Protein AF-A0A5D2T9A2-F1 (afdb_monomer_lite)

Organism: Gossypium mustelinum (NCBI:txid34275)

Sequence (159 aa):
MAKTLTLVEFAVGKNFKWSNNSVGRATKKVRRHTGVPPDLNDSTVDENGQVVQDAPLPQASYKAKLLGASFVQNLSTNAEENFELQDGNVAMEVVDGVPSITFSDRVHQFIEQKMALIVIVKLLGKKVGLNVLLNKVSTLWNLGNRFQIMDLKNEFYLV

pLDDT: mean 70.45, std 20.83, range [29.67, 95.69]

Secondary structure (DSSP, 8-state):
---PPPP-----PPPP-----------------TT----TT-TTB-TTS-B----------HHHHHHHHHHHHHHTT-S----PPPTTSEEEEEETTEEEEEE-HHHHHHHHHHHTT--EEEP-SS---HHHHHHHHHHHHT-SS----EE-STTEEE-

Foldseek 3Di:
DDDDDDDDDDDDDDDDDDDDDDDDDDDDDDDDDPPDPDDPPPPQADPVRDGDPPPPPPPQAPLCVVCDPVNVVVPVPPPPPDDDDDPPQWDWDQDPNRIDIDGDVVVVVVVCVVCVPKDKDADDDDDDDPVVVLVVCCVRRVDPDDDDWDDPPPRIIID

Radius of gyration: 28.73 Å; chains: 1; bounding box: 66×62×78 Å

Structure (mmCIF, N/CA/C/O backbone):
data_AF-A0A5D2T9A2-F1
#
_entry.id   AF-A0A5D2T9A2-F1
#
loop_
_atom_site.group_PDB
_atom_site.id
_atom_site.type_symbol
_atom_site.label_atom_id
_atom_site.label_alt_id
_atom_site.label_comp_id
_atom_site.label_asym_id
_atom_site.label_entity_id
_atom_site.label_seq_id
_atom_site.pdbx_PDB_ins_code
_atom_site.Cartn_x
_atom_site.Cartn_y
_atom_site.Cartn_z
_atom_site.occupancy
_atom_site.B_iso_or_equiv
_atom_site.auth_seq_id
_atom_site.auth_comp_id
_atom_site.auth_asym_id
_atom_site.auth_atom_id
_atom_site.pdbx_PDB_model_num
ATOM 1 N N . MET A 1 1 ? 40.034 -31.350 25.044 1.00 37.75 1 MET A N 1
ATOM 2 C CA . MET A 1 1 ? 40.263 -32.145 23.816 1.00 37.75 1 MET A CA 1
ATOM 3 C C . MET A 1 1 ? 39.333 -31.626 22.733 1.00 37.75 1 MET A C 1
ATOM 5 O O . MET A 1 1 ? 38.199 -31.287 23.037 1.00 37.75 1 MET A O 1
ATOM 9 N N . ALA A 1 2 ? 39.885 -31.442 21.537 1.00 40.16 2 ALA A N 1
ATOM 10 C CA . ALA A 1 2 ? 39.397 -30.584 20.462 1.00 40.16 2 ALA A CA 1
ATOM 11 C C . ALA A 1 2 ? 38.045 -30.978 19.851 1.00 40.16 2 ALA A C 1
ATOM 13 O O . ALA A 1 2 ? 37.686 -32.152 19.842 1.00 40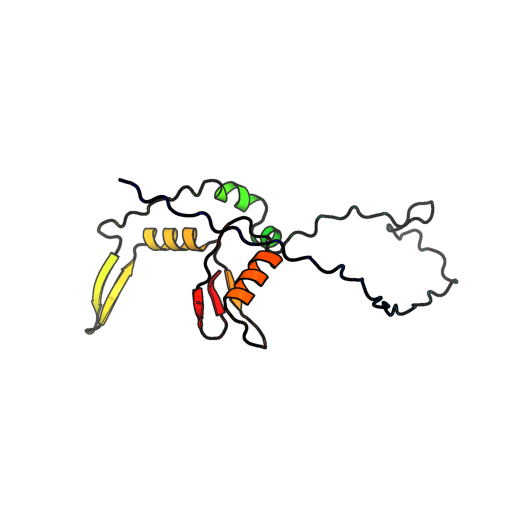.16 2 ALA A O 1
ATOM 14 N N . LYS A 1 3 ? 37.393 -29.997 19.214 1.00 37.34 3 LYS A N 1
ATOM 15 C CA . LYS A 1 3 ? 36.682 -30.181 17.939 1.00 37.34 3 LYS A CA 1
ATOM 16 C C . LYS A 1 3 ? 36.813 -28.905 17.102 1.00 37.34 3 LYS A C 1
ATOM 18 O O . LYS A 1 3 ? 36.084 -27.937 17.277 1.00 37.34 3 LYS A O 1
ATOM 23 N N . THR A 1 4 ? 37.816 -28.929 16.233 1.00 41.56 4 THR A N 1
ATOM 24 C CA . THR A 1 4 ? 38.051 -27.986 15.138 1.00 41.56 4 THR A CA 1
ATOM 25 C C . THR A 1 4 ? 36.961 -28.181 14.086 1.00 41.56 4 THR A C 1
ATOM 27 O O . THR A 1 4 ? 36.756 -29.306 13.631 1.00 41.56 4 THR A O 1
ATOM 30 N N . LEU A 1 5 ? 36.258 -27.115 13.700 1.00 42.16 5 LEU A N 1
ATOM 31 C CA . LEU A 1 5 ? 35.353 -27.146 12.551 1.00 42.16 5 LEU A CA 1
ATOM 32 C C . LEU A 1 5 ? 36.167 -26.929 11.274 1.00 42.16 5 LEU A C 1
ATOM 34 O O . LEU A 1 5 ? 36.895 -25.949 11.135 1.00 42.16 5 LEU A O 1
ATOM 38 N N . THR A 1 6 ? 36.072 -27.899 10.373 1.00 39.38 6 THR A N 1
ATOM 39 C CA . THR A 1 6 ? 36.769 -27.969 9.091 1.00 39.38 6 THR A CA 1
ATOM 40 C C . THR A 1 6 ? 36.198 -26.965 8.093 1.00 39.38 6 THR A C 1
ATOM 42 O O . THR A 1 6 ? 34.997 -26.963 7.823 1.00 39.38 6 THR A O 1
ATOM 45 N N . LEU A 1 7 ? 37.081 -26.147 7.524 1.00 37.72 7 LEU A N 1
ATOM 46 C CA . LEU A 1 7 ? 36.824 -25.266 6.391 1.00 37.72 7 LEU A CA 1
ATOM 47 C C . LEU A 1 7 ? 36.629 -26.119 5.128 1.00 37.72 7 LEU A C 1
ATOM 49 O O . LEU A 1 7 ? 37.507 -26.900 4.768 1.00 37.72 7 LEU A O 1
ATOM 53 N N . VAL A 1 8 ? 35.467 -25.999 4.482 1.00 38.69 8 VAL A N 1
ATOM 54 C CA . VAL A 1 8 ? 35.191 -26.641 3.190 1.00 38.69 8 VAL A CA 1
ATOM 55 C C . VAL A 1 8 ? 35.652 -25.699 2.084 1.00 38.69 8 VAL A C 1
ATOM 57 O O . VAL A 1 8 ? 35.108 -24.612 1.903 1.00 38.69 8 VAL A O 1
ATOM 60 N N . GLU A 1 9 ? 36.679 -26.130 1.364 1.00 34.75 9 GLU A N 1
ATOM 61 C CA . GLU A 1 9 ? 37.237 -25.471 0.190 1.00 34.75 9 GLU A CA 1
ATOM 62 C C . GLU A 1 9 ? 36.371 -25.823 -1.034 1.00 34.75 9 GLU A C 1
ATOM 64 O O . GLU A 1 9 ? 36.259 -26.989 -1.414 1.00 34.75 9 GLU A O 1
ATOM 69 N N . PHE A 1 10 ? 35.709 -24.832 -1.640 1.00 36.41 10 PHE A N 1
ATOM 70 C CA . PHE A 1 10 ? 34.979 -25.029 -2.896 1.00 36.41 10 PHE A CA 1
ATOM 71 C C . PHE A 1 10 ? 35.878 -24.684 -4.083 1.00 36.41 10 PHE A C 1
ATOM 73 O O . PHE A 1 10 ? 36.328 -23.551 -4.247 1.00 36.41 10 PHE A O 1
ATOM 80 N N . ALA A 1 11 ? 36.126 -25.696 -4.913 1.00 38.78 11 ALA A N 1
ATOM 81 C CA . ALA A 1 11 ? 36.967 -25.624 -6.095 1.00 38.78 11 ALA A CA 1
ATOM 82 C C . ALA A 1 11 ? 36.438 -24.645 -7.161 1.00 38.78 11 ALA A C 1
ATOM 84 O O . ALA A 1 11 ? 35.243 -24.556 -7.447 1.00 38.78 11 ALA A O 1
ATOM 85 N N . VAL A 1 12 ? 37.393 -23.959 -7.789 1.00 40.19 12 VAL A N 1
ATOM 86 C CA . VAL A 1 12 ? 37.251 -23.022 -8.907 1.00 40.19 12 VAL A CA 1
ATOM 87 C C . VAL A 1 12 ? 36.623 -23.703 -10.130 1.00 40.19 12 VAL A C 1
ATOM 89 O O . VAL A 1 12 ? 37.241 -24.542 -10.786 1.00 40.19 12 VAL A O 1
ATOM 92 N N . GLY A 1 13 ? 35.404 -23.289 -10.477 1.00 33.19 13 GLY A N 1
ATOM 93 C CA . GLY A 1 13 ? 34.773 -23.569 -11.766 1.00 33.19 13 GLY A CA 1
ATOM 94 C C . GLY A 1 13 ? 35.181 -22.530 -12.815 1.00 33.19 13 GLY A C 1
ATOM 95 O O . GLY A 1 13 ? 35.015 -21.329 -12.615 1.00 33.19 13 GLY A O 1
ATOM 96 N N . LYS A 1 14 ? 35.731 -22.991 -13.942 1.00 42.16 14 LYS A N 1
ATOM 97 C CA . LYS A 1 14 ? 36.143 -22.169 -15.090 1.00 42.16 14 LYS A CA 1
ATOM 98 C C . LYS A 1 14 ? 34.930 -21.457 -15.706 1.00 42.16 14 LYS A C 1
ATOM 100 O O . LYS A 1 14 ? 34.021 -22.119 -16.200 1.00 42.16 14 LYS A O 1
ATOM 105 N N . ASN A 1 15 ? 34.940 -20.124 -15.743 1.00 36.94 15 ASN A N 1
ATOM 106 C CA . ASN A 1 15 ? 33.943 -19.363 -16.496 1.00 36.94 15 ASN A CA 1
ATOM 107 C C . ASN A 1 15 ? 34.26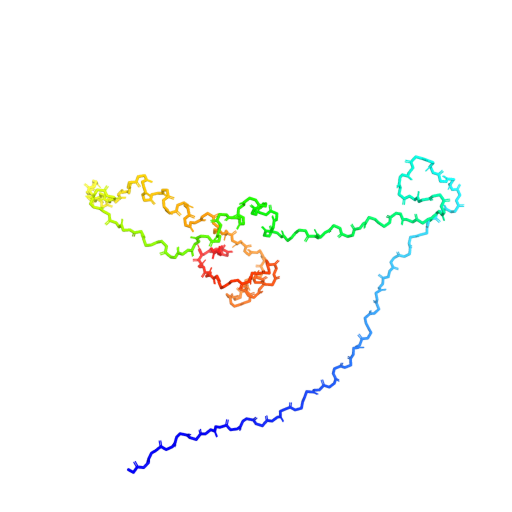0 -19.408 -17.996 1.00 36.94 15 ASN A C 1
ATOM 109 O O . ASN A 1 15 ? 35.344 -19.030 -18.442 1.00 36.94 15 ASN A O 1
ATOM 113 N N . PHE A 1 16 ? 33.286 -19.896 -18.762 1.00 34.47 16 PHE A N 1
ATOM 114 C CA . PHE A 1 16 ? 33.294 -19.944 -20.216 1.00 34.47 16 PHE A CA 1
ATOM 115 C C . PHE A 1 16 ? 33.345 -18.529 -20.804 1.00 34.47 16 PHE A C 1
ATOM 117 O O . PHE A 1 16 ? 32.569 -17.648 -20.438 1.00 34.47 16 PHE A O 1
ATOM 124 N N . LYS A 1 17 ? 34.255 -18.331 -21.759 1.00 38.38 17 LYS A N 1
ATOM 125 C CA . LYS A 1 17 ? 34.362 -17.126 -22.582 1.00 38.38 17 LYS A CA 1
ATOM 126 C C . LYS A 1 17 ? 33.135 -17.058 -23.498 1.00 38.38 17 LYS A C 1
ATOM 128 O O . LYS A 1 17 ? 33.101 -17.704 -24.541 1.00 38.38 17 LYS A O 1
ATOM 133 N N . TRP A 1 18 ? 32.110 -16.321 -23.076 1.00 29.67 18 TRP A N 1
ATOM 134 C CA . TRP A 1 18 ? 30.910 -16.082 -23.874 1.00 29.67 18 TRP A CA 1
ATOM 135 C C . TRP A 1 18 ? 31.241 -15.108 -25.010 1.00 29.67 18 TRP A C 1
ATOM 137 O O . TRP A 1 18 ? 31.523 -13.931 -24.794 1.00 29.67 18 TRP A O 1
ATOM 147 N N . SER A 1 19 ? 31.276 -15.651 -26.225 1.00 47.28 19 SER A N 1
ATOM 148 C CA . SER A 1 19 ? 31.406 -14.917 -27.479 1.00 47.28 19 SER A CA 1
ATOM 149 C C . SER A 1 19 ? 30.105 -14.173 -27.773 1.00 47.28 19 SER A C 1
ATOM 151 O O . SER A 1 19 ? 29.039 -14.783 -27.849 1.00 47.28 19 SER A O 1
ATOM 153 N N . ASN A 1 20 ? 30.189 -12.859 -27.969 1.00 42.97 20 ASN A N 1
ATOM 154 C CA . ASN A 1 20 ? 29.046 -12.038 -28.350 1.00 42.97 20 ASN A CA 1
ATOM 155 C C . ASN A 1 20 ? 28.692 -12.311 -29.816 1.00 42.97 20 ASN A C 1
ATOM 157 O O . ASN A 1 20 ? 29.333 -11.793 -30.729 1.00 42.97 20 ASN A O 1
ATOM 161 N N . ASN A 1 21 ? 27.659 -13.123 -30.035 1.00 41.06 21 ASN A N 1
ATOM 162 C CA . ASN A 1 21 ? 27.036 -13.281 -31.342 1.00 41.06 21 ASN A CA 1
ATOM 163 C C . ASN A 1 21 ? 26.403 -11.955 -31.790 1.00 41.06 21 ASN A C 1
ATOM 165 O O . ASN A 1 21 ? 25.663 -11.302 -31.052 1.00 41.06 21 ASN A O 1
ATOM 169 N N . SER A 1 22 ? 26.707 -11.579 -33.028 1.00 47.72 22 SER A N 1
ATOM 170 C CA . SER A 1 22 ? 26.187 -10.424 -33.748 1.00 47.72 22 SER A CA 1
ATOM 171 C C . SER A 1 22 ? 24.659 -10.461 -33.861 1.00 47.72 22 SER A C 1
ATOM 173 O O . SER A 1 22 ? 24.107 -11.283 -34.592 1.00 47.72 22 SER A O 1
ATOM 175 N N . VAL A 1 23 ? 23.969 -9.529 -33.204 1.00 46.66 23 VAL A N 1
ATOM 176 C CA . VAL A 1 23 ? 22.567 -9.208 -33.504 1.00 46.66 23 VAL A CA 1
ATOM 177 C C . VAL A 1 23 ? 22.565 -7.979 -34.407 1.00 46.66 23 VAL A C 1
ATOM 179 O O . VAL A 1 23 ? 22.799 -6.856 -33.961 1.00 46.66 23 VAL A O 1
ATOM 182 N N . GLY A 1 24 ? 22.344 -8.203 -35.704 1.00 46.59 24 GLY A N 1
ATOM 183 C CA . GLY A 1 24 ? 22.153 -7.138 -36.681 1.00 46.59 24 GLY A CA 1
ATOM 184 C C . GLY A 1 24 ? 20.921 -6.313 -36.321 1.00 46.59 24 GLY A C 1
ATOM 185 O O . GLY A 1 24 ? 19.795 -6.802 -36.362 1.00 46.59 24 GLY A O 1
ATOM 186 N N . ARG A 1 25 ? 21.125 -5.046 -35.957 1.00 52.84 25 ARG A N 1
ATOM 187 C CA . ARG A 1 25 ? 20.037 -4.075 -35.823 1.00 52.84 25 ARG A CA 1
ATOM 188 C C . ARG A 1 25 ? 19.521 -3.727 -37.219 1.00 52.84 25 ARG A C 1
ATOM 190 O O . ARG A 1 25 ? 20.206 -3.041 -37.975 1.00 52.84 25 ARG A O 1
ATOM 197 N N . ALA A 1 26 ? 18.310 -4.161 -37.554 1.00 46.41 26 ALA A N 1
ATOM 198 C CA . ALA A 1 26 ? 17.600 -3.645 -38.718 1.00 46.41 26 ALA A CA 1
ATOM 199 C C . ALA A 1 26 ? 17.269 -2.161 -38.473 1.00 46.41 26 ALA A C 1
ATOM 201 O O . ALA A 1 26 ? 16.453 -1.831 -37.615 1.00 46.41 26 ALA A O 1
ATOM 202 N N . THR A 1 27 ? 17.929 -1.255 -39.197 1.00 55.88 27 THR A N 1
ATOM 203 C CA . THR A 1 27 ? 17.634 0.183 -39.148 1.00 55.88 27 THR A CA 1
ATOM 204 C C . THR A 1 27 ? 16.829 0.568 -40.382 1.00 55.88 27 THR A C 1
ATOM 206 O O . THR A 1 27 ? 17.266 0.393 -41.519 1.00 55.88 27 THR A O 1
ATOM 209 N N . LYS A 1 28 ? 15.613 1.076 -40.169 1.00 65.75 28 LYS A N 1
ATOM 210 C CA . LYS A 1 28 ? 14.777 1.611 -41.246 1.00 65.75 28 LYS A CA 1
ATOM 211 C C . LYS A 1 28 ? 15.423 2.902 -41.756 1.00 65.75 28 LYS A C 1
ATOM 213 O O . LYS A 1 28 ? 15.466 3.900 -41.041 1.00 65.75 28 LYS A O 1
ATOM 218 N N . LYS A 1 29 ? 15.945 2.889 -42.983 1.00 59.62 29 LYS A N 1
ATOM 219 C CA . LYS A 1 29 ? 16.503 4.080 -43.639 1.00 59.62 29 LYS A CA 1
ATOM 220 C C . LYS A 1 29 ? 15.353 5.005 -44.053 1.00 59.62 29 LYS A C 1
ATOM 222 O O . LYS A 1 29 ? 14.595 4.687 -44.963 1.00 59.62 29 LYS A O 1
ATOM 227 N N . VAL A 1 30 ? 15.226 6.145 -43.379 1.00 60.62 30 VAL A N 1
ATOM 228 C CA . VAL A 1 30 ? 14.349 7.249 -43.795 1.00 60.62 30 VAL A CA 1
ATOM 229 C C . VAL A 1 30 ? 15.175 8.178 -44.680 1.00 60.62 30 VAL A C 1
ATOM 231 O O . VAL A 1 30 ? 16.148 8.773 -44.221 1.00 60.62 30 VAL A O 1
ATOM 234 N N . ARG A 1 31 ? 14.828 8.275 -45.966 1.00 58.47 31 ARG A N 1
ATOM 235 C CA . ARG A 1 31 ? 15.479 9.195 -46.905 1.00 58.47 31 ARG A CA 1
ATOM 236 C C . ARG A 1 31 ? 14.856 10.578 -46.721 1.00 58.47 31 ARG A C 1
ATOM 238 O O . ARG A 1 31 ? 13.702 10.774 -47.084 1.00 58.47 31 ARG A O 1
ATOM 245 N N . ARG A 1 32 ? 15.597 11.522 -46.136 1.00 51.28 32 ARG A N 1
ATOM 246 C CA . ARG A 1 32 ? 15.201 12.937 -46.141 1.00 51.28 32 ARG A CA 1
ATOM 247 C C . ARG A 1 32 ? 15.486 13.513 -47.530 1.00 51.28 32 ARG A C 1
ATOM 249 O O . ARG A 1 32 ? 16.539 13.252 -48.107 1.00 51.28 32 ARG A O 1
ATOM 256 N N . HIS A 1 33 ? 14.508 14.220 -48.079 1.00 43.75 33 HIS A N 1
ATOM 257 C CA . HIS A 1 33 ? 14.556 14.841 -49.398 1.00 43.75 33 HIS A CA 1
ATOM 258 C C . HIS A 1 33 ? 15.493 16.064 -49.345 1.00 43.75 33 HIS A C 1
ATOM 260 O O . HIS A 1 33 ? 15.243 16.988 -48.578 1.00 43.75 33 HIS A O 1
ATOM 266 N N . THR A 1 34 ? 16.583 16.067 -50.118 1.00 47.00 34 THR A N 1
ATOM 267 C CA . THR A 1 34 ? 17.697 17.049 -50.076 1.00 47.00 34 THR A CA 1
ATOM 268 C C . THR A 1 34 ? 17.354 18.410 -50.713 1.00 47.00 34 THR A C 1
ATOM 270 O O . THR A 1 34 ? 18.193 19.021 -51.358 1.00 47.00 34 THR A O 1
ATOM 273 N N . GLY A 1 35 ? 16.113 18.884 -50.596 1.00 47.59 35 GLY A N 1
ATOM 274 C CA . GLY A 1 35 ? 15.639 20.051 -51.358 1.00 47.59 35 GLY A CA 1
ATOM 275 C C . GLY A 1 35 ? 14.997 21.175 -50.552 1.00 47.59 35 GLY A C 1
ATOM 276 O O . GLY A 1 35 ? 14.463 22.091 -51.164 1.00 47.59 35 GLY A O 1
ATOM 277 N N . VAL A 1 36 ? 14.992 21.113 -49.219 1.00 51.53 36 VAL A N 1
ATOM 278 C CA . VAL A 1 36 ? 14.352 22.143 -48.385 1.00 51.53 36 VAL A CA 1
ATOM 279 C C . VAL A 1 36 ? 15.444 22.951 -47.680 1.00 51.53 36 VAL A C 1
ATOM 281 O O . VAL A 1 36 ? 16.261 22.336 -46.990 1.00 51.53 36 VAL A O 1
ATOM 284 N N . PRO A 1 37 ? 15.515 24.284 -47.872 1.00 51.03 37 PRO A N 1
ATOM 285 C CA . PRO A 1 37 ? 16.463 25.114 -47.143 1.00 51.03 37 PRO A CA 1
ATOM 286 C C . PRO A 1 37 ? 16.153 25.070 -45.636 1.00 51.03 37 PRO A C 1
ATOM 288 O O . PRO A 1 37 ? 14.979 24.972 -45.271 1.00 51.03 37 PRO A O 1
ATOM 291 N N . PRO A 1 38 ? 17.176 25.116 -44.763 1.00 53.53 38 PRO A N 1
ATOM 292 C CA . PRO A 1 38 ? 16.976 25.110 -43.319 1.00 53.53 38 PRO A CA 1
ATOM 293 C C . PRO A 1 38 ? 16.118 26.303 -42.890 1.00 53.53 38 PRO A C 1
ATOM 295 O O . PRO A 1 38 ? 16.370 27.433 -43.309 1.00 53.53 38 PRO A O 1
ATOM 298 N N . ASP A 1 39 ? 15.107 26.042 -42.064 1.00 49.00 39 ASP A N 1
ATOM 299 C CA . ASP A 1 39 ? 14.350 27.090 -41.388 1.00 49.00 39 ASP A CA 1
ATOM 300 C C . ASP A 1 39 ? 15.281 27.767 -40.377 1.00 49.00 39 ASP A C 1
ATOM 302 O O . ASP A 1 39 ? 15.745 27.140 -39.426 1.00 49.00 39 ASP A O 1
ATOM 306 N N . LEU A 1 40 ? 15.580 29.047 -40.603 1.00 54.16 40 LEU A N 1
ATOM 307 C CA . LEU A 1 40 ? 16.447 29.863 -39.746 1.00 54.16 40 LEU A CA 1
ATOM 308 C C . LEU A 1 40 ? 15.873 30.084 -38.334 1.00 54.16 40 LEU A C 1
ATOM 310 O O . LEU A 1 40 ? 16.556 30.667 -37.497 1.00 54.16 40 LEU A O 1
ATOM 314 N N . ASN A 1 41 ? 14.650 29.618 -38.057 1.00 53.25 41 ASN A N 1
ATOM 315 C CA . ASN A 1 41 ? 14.042 29.646 -36.726 1.00 53.25 41 ASN A CA 1
ATOM 316 C C . ASN A 1 41 ? 14.131 28.302 -35.975 1.00 53.25 41 ASN A C 1
ATOM 318 O O . ASN A 1 41 ? 13.585 28.188 -34.876 1.00 53.25 41 ASN A O 1
ATOM 322 N N . ASP A 1 42 ? 14.795 27.282 -36.532 1.00 49.53 42 ASP A N 1
ATOM 323 C CA . ASP A 1 42 ? 14.995 26.004 -35.845 1.00 49.53 42 ASP A CA 1
ATOM 324 C C . ASP A 1 42 ? 16.195 26.087 -34.883 1.00 49.53 42 ASP A C 1
ATOM 326 O O . ASP A 1 42 ? 17.356 26.000 -35.274 1.00 49.53 42 ASP A O 1
ATOM 330 N N . SER A 1 43 ? 15.900 26.250 -33.590 1.00 57.16 43 SER A N 1
ATOM 331 C CA . SER A 1 43 ? 16.874 26.351 -32.489 1.00 57.16 43 SER A CA 1
ATOM 332 C C . SER A 1 43 ? 17.736 25.091 -32.278 1.00 57.16 43 SER A C 1
ATOM 334 O O . SER A 1 43 ? 18.544 25.057 -31.348 1.00 57.16 43 SER A O 1
ATOM 336 N N . THR A 1 44 ? 17.559 24.030 -33.068 1.00 51.88 44 THR A N 1
ATOM 337 C CA . THR A 1 44 ? 18.254 22.751 -32.851 1.00 51.88 44 THR A CA 1
ATOM 338 C C . THR A 1 44 ? 19.608 22.626 -33.546 1.00 51.88 44 THR A C 1
ATOM 340 O O . THR A 1 44 ? 20.253 21.582 -33.413 1.00 51.88 44 THR A O 1
ATOM 343 N N . VAL A 1 45 ? 20.086 23.660 -34.244 1.00 53.72 45 VAL A N 1
ATOM 344 C CA . VAL A 1 45 ? 21.365 23.615 -34.966 1.00 53.72 45 VAL A CA 1
ATOM 345 C C . VAL A 1 45 ? 22.165 24.895 -34.743 1.00 53.72 45 VAL A C 1
ATOM 347 O O . VAL A 1 45 ? 21.620 25.990 -34.855 1.00 53.72 45 VAL A O 1
ATOM 350 N N . ASP A 1 46 ? 23.452 24.762 -34.417 1.00 58.28 46 ASP A N 1
ATOM 351 C CA . ASP A 1 46 ? 24.359 25.910 -34.368 1.00 58.28 46 ASP A CA 1
ATOM 352 C C . ASP A 1 46 ? 24.682 26.428 -35.785 1.00 58.28 46 ASP A C 1
ATOM 354 O O . ASP A 1 46 ? 24.387 25.789 -36.799 1.00 58.28 46 ASP A O 1
ATOM 358 N N . GLU A 1 47 ? 25.308 27.603 -35.866 1.00 56.75 47 GLU A N 1
ATOM 359 C CA . GLU A 1 47 ? 25.728 28.246 -37.124 1.00 56.75 47 GLU A CA 1
ATOM 360 C C . GLU A 1 47 ? 26.677 27.385 -37.988 1.00 56.75 47 GLU A C 1
ATOM 362 O O . GLU A 1 47 ? 26.881 27.674 -39.167 1.00 56.75 47 GLU A O 1
ATOM 367 N N . ASN A 1 48 ? 27.192 26.284 -37.432 1.00 64.00 48 ASN A N 1
ATOM 368 C CA . ASN A 1 48 ? 28.063 25.316 -38.093 1.00 64.00 48 ASN A CA 1
ATOM 369 C C . ASN A 1 48 ? 27.323 24.039 -38.541 1.00 64.00 48 ASN A C 1
ATOM 371 O O . A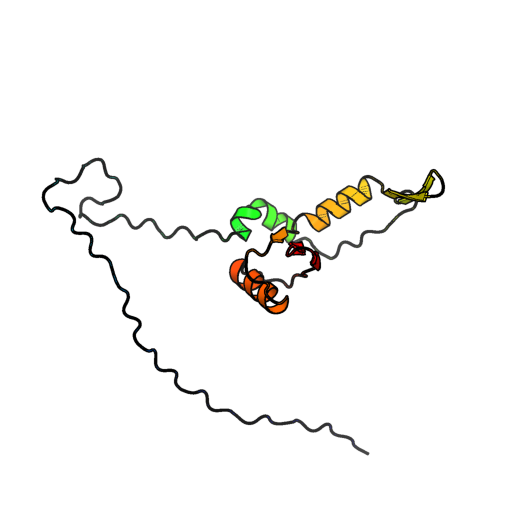SN A 1 48 ? 27.956 23.091 -39.018 1.00 64.00 48 ASN A O 1
ATOM 375 N N . GLY A 1 49 ? 25.994 23.988 -38.412 1.00 52.97 49 GLY A N 1
ATOM 376 C CA . GLY A 1 49 ? 25.181 22.842 -38.817 1.00 52.97 49 GLY A CA 1
ATOM 377 C C . GLY A 1 49 ? 25.318 21.622 -37.899 1.00 52.97 49 GLY A C 1
ATOM 378 O O . GLY A 1 49 ? 24.956 20.513 -38.308 1.00 52.97 49 GLY A O 1
ATOM 379 N N . GLN A 1 50 ? 25.827 21.792 -36.674 1.00 49.41 50 GLN A N 1
ATOM 380 C CA . GLN A 1 50 ? 25.847 20.743 -35.658 1.00 49.41 50 GLN A CA 1
ATOM 381 C C . GLN A 1 50 ? 24.598 20.809 -34.777 1.00 49.41 50 GLN A C 1
ATOM 383 O O . GLN A 1 50 ? 24.183 21.871 -34.320 1.00 49.41 50 GLN A O 1
ATOM 388 N N . VAL A 1 51 ? 23.997 19.640 -34.530 1.00 51.47 51 VAL A N 1
ATOM 389 C CA . VAL A 1 51 ? 22.876 19.497 -33.595 1.00 51.47 51 VAL A CA 1
ATOM 390 C C . VAL A 1 51 ? 23.347 19.935 -32.215 1.00 51.47 51 VAL A C 1
ATOM 392 O O . VAL A 1 51 ? 24.310 19.360 -31.697 1.00 51.47 51 VAL A O 1
ATOM 395 N N . VAL A 1 52 ? 22.664 20.921 -31.627 1.00 51.41 52 VAL A N 1
ATOM 396 C CA . VAL A 1 52 ? 22.888 21.324 -30.237 1.00 51.41 52 VAL A CA 1
ATOM 397 C C . VAL A 1 52 ? 22.691 20.074 -29.389 1.00 51.41 52 VAL A C 1
ATOM 399 O O . VAL A 1 52 ? 21.595 19.519 -29.310 1.00 51.41 52 VAL A O 1
ATOM 402 N N . GLN A 1 53 ? 23.784 19.557 -28.830 1.00 48.47 53 GLN A N 1
ATOM 403 C CA . GLN A 1 53 ? 23.715 18.457 -27.885 1.00 48.47 53 GLN A CA 1
ATOM 404 C C . GLN A 1 53 ? 23.051 19.015 -26.634 1.00 48.47 53 GLN A C 1
ATOM 406 O O . GLN A 1 53 ? 23.726 19.588 -25.779 1.00 48.47 53 GLN A O 1
ATOM 411 N N . ASP A 1 54 ? 21.731 18.860 -26.533 1.00 51.44 54 ASP A N 1
ATOM 412 C CA . ASP A 1 54 ? 21.060 18.941 -25.247 1.00 51.44 54 ASP A CA 1
ATOM 413 C C . ASP A 1 54 ? 21.808 17.981 -24.326 1.00 51.44 54 ASP A C 1
ATOM 415 O O . ASP A 1 54 ? 21.824 16.761 -24.537 1.00 51.44 54 ASP A O 1
ATOM 419 N N . ALA A 1 55 ? 22.518 18.557 -23.352 1.00 52.94 55 ALA A N 1
ATOM 420 C CA . ALA A 1 55 ? 23.206 17.805 -22.322 1.00 52.94 55 ALA A CA 1
ATOM 421 C C . ALA A 1 55 ? 22.228 16.742 -21.803 1.00 52.94 55 ALA A C 1
ATOM 423 O O . ALA A 1 55 ? 21.064 17.082 -21.570 1.00 52.94 55 ALA A O 1
ATOM 424 N N . PRO A 1 56 ? 22.639 15.469 -21.650 1.00 51.44 56 PRO A N 1
ATOM 425 C CA . PRO A 1 56 ? 21.726 14.424 -21.227 1.00 51.44 56 PRO A CA 1
ATOM 426 C C . PRO A 1 56 ? 21.215 14.778 -19.834 1.00 51.44 56 PRO A C 1
ATOM 428 O O . PRO A 1 56 ? 21.879 14.528 -18.828 1.00 51.44 56 PRO A O 1
ATOM 431 N N . LEU A 1 57 ? 20.032 15.392 -19.780 1.00 54.72 57 LEU A N 1
ATOM 432 C CA . LEU A 1 57 ? 19.299 15.584 -18.548 1.00 54.72 57 LEU A CA 1
ATOM 433 C C . LEU A 1 57 ? 19.141 14.184 -17.958 1.00 54.72 57 LEU A C 1
ATOM 435 O O . LEU A 1 57 ? 18.626 13.299 -18.654 1.00 54.72 57 LEU A O 1
ATOM 439 N N . PRO A 1 58 ? 19.621 13.944 -16.725 1.00 59.12 58 PRO A N 1
ATOM 440 C CA . PRO A 1 58 ? 19.519 12.639 -16.104 1.00 59.12 58 PRO A CA 1
ATOM 441 C C . PRO A 1 58 ? 18.070 12.184 -16.201 1.00 59.12 58 PRO A C 1
ATOM 443 O O . PRO A 1 58 ? 17.168 12.873 -15.718 1.00 59.12 58 PRO A O 1
ATOM 446 N N . GLN A 1 59 ? 17.832 11.056 -16.873 1.00 62.12 59 GLN A N 1
ATOM 447 C CA . GLN A 1 59 ? 16.505 10.468 -16.951 1.00 62.12 59 GLN A CA 1
ATOM 448 C C . GLN A 1 59 ? 16.064 10.180 -15.515 1.00 62.12 59 GLN A C 1
ATOM 450 O O . GLN A 1 59 ? 16.502 9.204 -14.906 1.00 62.12 59 GLN A O 1
ATOM 455 N N . ALA A 1 60 ? 15.249 11.072 -14.948 1.00 64.31 60 ALA A N 1
ATOM 456 C CA . ALA A 1 60 ? 14.812 10.958 -13.569 1.00 64.31 60 ALA A CA 1
ATOM 457 C C . ALA A 1 60 ? 14.106 9.610 -13.404 1.00 64.31 60 ALA A C 1
ATOM 459 O O . ALA A 1 60 ? 13.142 9.318 -14.124 1.00 64.31 60 ALA A O 1
ATOM 460 N N . SER A 1 61 ? 14.619 8.777 -12.494 1.00 73.25 61 SER A N 1
ATOM 461 C CA . SER A 1 61 ? 14.024 7.472 -12.219 1.00 73.25 61 SER A CA 1
ATOM 462 C C . SER A 1 61 ? 12.574 7.657 -11.771 1.00 73.25 61 SER A C 1
ATOM 464 O O . SER A 1 61 ? 12.212 8.705 -11.233 1.00 73.25 61 SER A O 1
ATOM 466 N N . TYR A 1 62 ? 11.732 6.642 -11.975 1.00 69.69 62 TYR A N 1
ATOM 467 C CA . TYR A 1 62 ? 10.341 6.676 -11.510 1.00 69.69 62 TYR A CA 1
ATOM 468 C C . TYR A 1 62 ? 10.251 7.093 -10.035 1.00 69.69 62 TYR A C 1
ATOM 470 O O . TYR A 1 62 ? 9.489 7.988 -9.691 1.00 69.69 62 TYR A O 1
ATOM 478 N N . LYS A 1 63 ? 11.132 6.534 -9.196 1.00 72.06 63 LYS A N 1
ATOM 479 C CA . LYS A 1 63 ? 11.293 6.917 -7.790 1.00 72.06 63 LYS A CA 1
ATOM 480 C C . LYS A 1 63 ? 11.577 8.415 -7.620 1.00 72.06 63 LYS A C 1
ATOM 482 O O . LYS A 1 63 ? 10.930 9.063 -6.808 1.00 72.06 63 LYS A O 1
ATOM 487 N N . ALA A 1 64 ? 12.524 8.975 -8.374 1.00 72.19 64 ALA A N 1
ATOM 488 C CA . ALA A 1 64 ? 12.868 10.396 -8.283 1.00 72.19 64 ALA A CA 1
ATOM 489 C C . ALA A 1 64 ? 11.703 11.306 -8.706 1.00 72.19 64 ALA A C 1
ATOM 491 O O . ALA A 1 64 ? 11.462 12.330 -8.071 1.00 72.19 64 ALA A O 1
ATOM 492 N N . LYS A 1 65 ? 10.949 10.907 -9.739 1.00 78.94 65 LYS A N 1
ATOM 493 C CA . LYS A 1 65 ? 9.734 11.617 -10.161 1.00 78.94 65 LYS A CA 1
ATOM 494 C C . LYS A 1 65 ? 8.610 11.531 -9.127 1.00 78.94 65 LYS A C 1
ATOM 496 O O . LYS A 1 65 ? 7.853 12.484 -9.005 1.00 78.94 65 LYS A O 1
ATOM 501 N N . LEU A 1 66 ? 8.503 10.410 -8.414 1.00 73.75 66 LEU A N 1
ATOM 502 C CA . LEU A 1 66 ? 7.430 10.160 -7.451 1.00 73.75 66 LEU A CA 1
ATOM 503 C C . LEU A 1 66 ? 7.664 10.865 -6.110 1.00 73.75 66 LEU A C 1
ATOM 505 O O . LEU A 1 66 ? 6.723 11.389 -5.530 1.00 73.75 66 LEU A O 1
ATOM 509 N N . LEU A 1 67 ? 8.911 10.907 -5.634 1.00 74.88 67 LEU A N 1
ATOM 510 C CA . LEU A 1 67 ? 9.240 11.497 -4.333 1.00 74.88 67 LEU A CA 1
ATOM 511 C C . LEU A 1 67 ? 9.454 13.018 -4.398 1.00 74.88 67 LEU A C 1
ATOM 513 O O . LEU A 1 67 ? 9.215 13.715 -3.418 1.00 74.88 67 LEU A O 1
ATOM 517 N N . GLY A 1 68 ? 9.902 13.561 -5.533 1.00 69.06 68 GLY A N 1
ATOM 518 C CA . GLY A 1 68 ? 10.320 14.964 -5.608 1.00 69.06 68 GLY A CA 1
ATOM 519 C C . GLY A 1 68 ? 11.550 15.266 -4.732 1.00 69.06 68 GLY A C 1
ATOM 520 O O . GLY A 1 68 ? 11.970 14.474 -3.889 1.00 69.06 68 GLY A O 1
ATOM 521 N N . ALA A 1 69 ? 12.182 16.425 -4.938 1.00 62.47 69 ALA A N 1
ATOM 522 C CA . ALA A 1 69 ? 13.438 16.758 -4.252 1.00 62.47 69 ALA A CA 1
ATOM 523 C C . ALA A 1 69 ? 13.277 16.964 -2.728 1.00 62.47 69 ALA A C 1
ATOM 525 O O . ALA A 1 69 ? 14.202 16.690 -1.968 1.00 62.47 69 ALA A O 1
ATOM 526 N N . SER A 1 70 ? 12.101 17.414 -2.279 1.00 57.41 70 SER A N 1
ATOM 527 C CA . SER A 1 70 ? 11.821 17.749 -0.874 1.00 57.41 70 SER A CA 1
ATOM 528 C C . SER A 1 70 ? 11.648 16.518 0.025 1.00 57.41 70 SER A C 1
ATOM 530 O O . SER A 1 70 ? 12.090 16.528 1.170 1.00 57.41 70 SER A O 1
ATOM 532 N N . PHE A 1 71 ? 11.080 15.424 -0.491 1.00 58.03 71 PHE A N 1
ATOM 533 C CA . PHE A 1 71 ? 10.804 14.227 0.307 1.00 58.03 71 PHE A CA 1
ATOM 534 C C . PHE A 1 71 ? 12.086 13.504 0.758 1.00 58.03 71 PHE A C 1
ATOM 536 O O . PHE A 1 71 ? 12.132 12.906 1.831 1.00 58.03 71 PHE A O 1
ATOM 543 N N . VAL A 1 72 ? 13.163 13.595 -0.033 1.00 55.00 72 VAL A N 1
ATOM 544 C CA . VAL A 1 72 ? 14.456 12.954 0.268 1.00 55.00 72 VAL A CA 1
ATOM 545 C C . VAL A 1 72 ? 15.090 13.517 1.550 1.00 55.00 72 VAL A C 1
ATOM 547 O O . VAL A 1 72 ? 15.771 12.777 2.257 1.00 55.00 72 VAL A O 1
ATOM 550 N N . GLN A 1 73 ? 14.841 14.790 1.882 1.00 51.75 73 GLN A N 1
ATOM 551 C CA . GLN A 1 73 ? 15.388 15.438 3.083 1.00 51.75 73 GLN A CA 1
ATOM 552 C C . GLN A 1 73 ? 14.694 14.991 4.376 1.00 51.75 73 GLN A C 1
ATOM 554 O O . GLN A 1 73 ? 15.365 14.843 5.389 1.00 51.75 73 GLN A O 1
ATOM 559 N N . ASN A 1 74 ? 13.390 14.702 4.333 1.00 51.47 74 ASN A N 1
ATOM 560 C CA . ASN A 1 74 ? 12.622 14.255 5.504 1.00 51.47 74 ASN A CA 1
ATOM 561 C C . ASN A 1 74 ? 12.797 12.757 5.809 1.00 51.47 74 ASN A C 1
ATOM 563 O O . ASN A 1 74 ? 12.344 12.276 6.842 1.00 51.47 74 ASN A O 1
ATOM 567 N N . LEU A 1 75 ? 13.421 11.998 4.901 1.00 52.12 75 LEU A N 1
ATOM 568 C CA . LEU A 1 75 ? 13.581 10.549 5.032 1.00 52.12 75 LEU A CA 1
ATOM 569 C C . LEU A 1 75 ? 14.850 10.147 5.799 1.00 52.12 75 LEU A C 1
ATOM 571 O O . LEU A 1 75 ? 14.908 9.053 6.362 1.00 52.12 75 LEU A O 1
ATOM 575 N N . SER A 1 76 ? 15.868 11.012 5.826 1.00 49.88 76 SER A N 1
ATOM 576 C CA . SER A 1 76 ? 17.149 10.743 6.499 1.00 49.88 76 SER A CA 1
ATOM 577 C C . SER A 1 76 ? 17.028 10.647 8.027 1.00 49.88 76 SER A C 1
ATOM 579 O O . SER A 1 76 ? 17.960 10.181 8.677 1.00 49.88 76 SER A O 1
ATOM 581 N N . THR A 1 77 ? 15.876 11.022 8.589 1.00 48.06 77 THR A N 1
ATOM 582 C CA . THR A 1 77 ? 15.545 10.963 10.019 1.00 48.06 77 THR A CA 1
ATOM 583 C C . THR A 1 77 ? 14.719 9.739 10.422 1.00 48.06 77 THR A C 1
ATOM 585 O O . THR A 1 77 ? 14.246 9.691 11.550 1.00 48.06 77 THR A O 1
ATOM 588 N N . ASN A 1 78 ? 14.558 8.721 9.564 1.00 49.16 78 ASN A N 1
ATOM 589 C CA . ASN A 1 78 ? 13.951 7.439 9.959 1.00 49.16 78 ASN A CA 1
ATOM 590 C C . ASN A 1 78 ? 14.938 6.592 10.790 1.00 49.16 78 ASN A C 1
ATOM 592 O O . ASN A 1 78 ? 15.333 5.490 10.410 1.00 49.16 78 ASN A O 1
ATOM 596 N N . ALA A 1 79 ? 15.343 7.118 11.946 1.00 51.44 79 ALA A N 1
ATOM 597 C CA . ALA A 1 79 ? 15.592 6.250 13.084 1.00 51.44 79 ALA A CA 1
ATOM 598 C C . ALA A 1 79 ? 14.256 5.574 13.424 1.00 51.44 79 ALA A C 1
ATOM 600 O O . ALA A 1 79 ? 13.197 6.169 13.233 1.00 51.44 79 ALA A O 1
ATOM 601 N N . GLU A 1 80 ? 14.293 4.317 13.846 1.00 59.12 80 GLU A N 1
ATOM 602 C CA . GLU A 1 80 ? 13.116 3.526 14.203 1.00 59.12 80 GLU A CA 1
ATOM 603 C C . GLU A 1 80 ? 12.324 4.222 15.322 1.00 59.12 80 GLU A C 1
ATOM 605 O O . GLU A 1 80 ? 12.560 4.018 16.509 1.00 59.12 80 GLU A O 1
ATOM 610 N N . GLU A 1 81 ? 11.413 5.117 14.941 1.00 65.31 81 GLU A N 1
ATOM 611 C CA . GLU A 1 81 ? 10.511 5.770 15.878 1.00 65.31 81 GLU A CA 1
ATOM 612 C C . GLU A 1 81 ? 9.534 4.721 16.395 1.00 65.31 81 GLU A C 1
ATOM 614 O O . GLU A 1 81 ? 8.597 4.315 15.697 1.00 65.31 81 GLU A O 1
ATOM 619 N N . ASN A 1 82 ? 9.786 4.272 17.622 1.00 75.62 82 ASN A N 1
ATOM 620 C CA . ASN A 1 82 ? 8.880 3.420 18.367 1.00 75.62 82 ASN A CA 1
ATOM 621 C C . ASN A 1 82 ? 7.590 4.196 18.644 1.00 75.62 82 ASN A C 1
ATOM 623 O O . ASN A 1 82 ? 7.582 5.188 19.370 1.00 75.62 82 ASN A O 1
ATOM 627 N N . PHE A 1 83 ? 6.488 3.737 18.055 1.00 84.06 83 PHE A N 1
ATOM 628 C CA . PHE A 1 83 ? 5.162 4.253 18.359 1.00 84.06 83 PHE A CA 1
ATOM 629 C C . PHE A 1 83 ? 4.550 3.462 19.504 1.00 84.06 83 PHE A C 1
ATOM 631 O O . PHE A 1 83 ? 4.244 2.278 19.368 1.00 84.06 83 PHE A O 1
ATOM 638 N N . GLU A 1 84 ? 4.355 4.133 20.633 1.00 89.31 84 GLU A N 1
ATOM 639 C CA . GLU A 1 84 ? 3.702 3.547 21.796 1.00 89.31 84 GLU A CA 1
ATOM 640 C C . GLU A 1 84 ? 2.187 3.771 21.739 1.00 89.31 84 GLU A C 1
ATOM 642 O O . GLU A 1 84 ? 1.696 4.909 21.652 1.00 89.31 84 GLU A O 1
ATOM 647 N N . LEU A 1 85 ? 1.447 2.661 21.809 1.00 89.31 85 LEU A N 1
ATOM 648 C CA . LEU A 1 85 ? -0.000 2.660 21.979 1.00 89.31 85 LEU A CA 1
ATOM 649 C C . LEU A 1 85 ? -0.338 3.060 23.418 1.00 89.31 85 LEU A C 1
ATOM 651 O O . LEU A 1 85 ? 0.058 2.391 24.366 1.00 89.31 85 LEU A O 1
ATOM 655 N N . GLN A 1 86 ? -1.069 4.161 23.564 1.00 90.81 86 GLN A N 1
ATOM 656 C CA . GLN A 1 86 ? -1.540 4.681 24.843 1.00 90.81 86 GLN A CA 1
ATOM 657 C C . GLN A 1 86 ? -3.003 4.300 25.073 1.00 90.81 86 GLN A C 1
ATOM 659 O O . GLN A 1 86 ? -3.729 3.977 24.129 1.00 90.81 86 GLN A O 1
ATOM 664 N N . ASP A 1 87 ? -3.435 4.371 26.329 1.00 86.12 87 ASP A N 1
ATOM 665 C CA . ASP A 1 87 ? -4.844 4.228 26.678 1.00 86.12 87 ASP A CA 1
ATOM 666 C C . ASP A 1 87 ? -5.677 5.321 25.982 1.00 86.12 87 ASP A C 1
ATOM 668 O O . ASP A 1 87 ? -5.254 6.475 25.891 1.00 86.12 87 ASP A O 1
ATOM 672 N N . GLY A 1 88 ? -6.815 4.939 25.405 1.00 87.62 88 GLY A N 1
ATOM 673 C CA . GLY A 1 88 ? -7.628 5.810 24.545 1.00 87.62 88 GLY A CA 1
ATOM 674 C C . GLY A 1 88 ? -7.208 5.888 23.067 1.00 87.62 88 GLY A C 1
ATOM 675 O O . GLY A 1 88 ? -7.928 6.491 22.273 1.00 87.62 88 GLY A O 1
ATOM 676 N N . ASN A 1 89 ? -6.103 5.256 22.644 1.00 92.44 89 ASN A N 1
ATOM 677 C CA . ASN A 1 89 ? -5.780 5.136 21.210 1.00 92.44 89 ASN A CA 1
ATOM 678 C C . ASN A 1 89 ? -6.635 4.095 20.479 1.00 92.44 89 ASN A C 1
ATOM 680 O O . ASN A 1 89 ? -6.735 4.141 19.252 1.00 92.44 89 ASN A O 1
ATOM 684 N N . VAL A 1 90 ? -7.183 3.137 21.223 1.00 93.06 90 VAL A N 1
ATOM 685 C CA . VAL A 1 90 ? -8.020 2.057 20.711 1.00 93.06 90 VAL A CA 1
ATOM 686 C C . VAL A 1 90 ? -9.243 1.969 21.604 1.00 93.06 90 VAL A C 1
ATOM 688 O O . VAL A 1 90 ? -9.102 1.854 22.821 1.00 93.06 90 VAL A O 1
ATOM 691 N N . ALA A 1 91 ? -10.426 1.988 21.009 1.00 92.06 91 ALA A N 1
ATOM 692 C CA . ALA A 1 91 ? -11.656 1.640 21.695 1.00 92.06 91 ALA A CA 1
ATOM 693 C C . ALA A 1 91 ? -12.215 0.357 21.081 1.00 92.06 91 ALA A C 1
ATOM 695 O O . ALA A 1 91 ? -12.204 0.176 19.864 1.00 92.06 91 ALA A O 1
ATOM 696 N N . MET A 1 92 ? -12.667 -0.549 21.943 1.00 93.62 92 MET A N 1
ATOM 697 C CA . MET A 1 92 ? -13.338 -1.776 21.542 1.00 93.62 92 MET A CA 1
ATOM 698 C C . MET A 1 92 ? -14.735 -1.771 22.143 1.00 93.62 92 MET A C 1
ATOM 700 O O . MET A 1 92 ? -14.904 -1.602 23.349 1.00 93.62 92 MET A O 1
ATOM 704 N N . GLU A 1 93 ? -15.727 -1.977 21.299 1.00 93.50 93 GLU A N 1
ATOM 705 C CA . GLU A 1 93 ? -17.130 -2.039 21.686 1.00 93.50 93 GLU A CA 1
ATOM 706 C C . GLU A 1 93 ? -17.800 -3.219 20.978 1.00 93.50 93 GLU A C 1
ATOM 708 O O . GLU A 1 93 ? -17.228 -3.826 20.073 1.00 93.50 93 GLU A O 1
ATOM 713 N N . VAL A 1 94 ? -19.009 -3.580 21.397 1.00 94.62 94 VAL A N 1
ATOM 714 C CA . VAL A 1 94 ? -19.813 -4.596 20.712 1.00 94.62 94 VAL A CA 1
ATOM 715 C C . VAL A 1 94 ? -21.084 -3.922 20.224 1.00 94.62 94 VAL A C 1
ATOM 717 O O . VAL A 1 94 ? -21.932 -3.546 21.031 1.00 94.62 94 VAL A O 1
ATOM 720 N N . VAL A 1 95 ? -21.208 -3.775 18.908 1.00 93.19 95 VAL A N 1
ATOM 721 C CA . VAL A 1 95 ? -22.371 -3.181 18.241 1.00 93.19 95 VAL A CA 1
ATOM 722 C C . VAL A 1 95 ? -23.145 -4.313 17.580 1.00 93.19 95 VAL A C 1
ATOM 724 O O . VAL A 1 95 ? -22.588 -5.050 16.772 1.00 93.19 95 VAL A O 1
ATOM 727 N N . ASP A 1 96 ? -24.406 -4.509 17.967 1.00 93.62 96 ASP A N 1
ATOM 728 C CA . ASP A 1 96 ? -25.277 -5.574 17.439 1.00 93.62 96 ASP A CA 1
ATOM 729 C C . ASP A 1 96 ? -24.679 -6.993 17.532 1.00 93.62 96 ASP A C 1
ATOM 731 O O . ASP A 1 96 ? -24.871 -7.846 16.667 1.00 93.62 96 ASP A O 1
ATOM 735 N N . GLY A 1 97 ? -23.917 -7.260 18.598 1.00 94.50 97 GLY A N 1
ATOM 736 C CA . GLY A 1 97 ? -23.223 -8.539 18.792 1.00 94.50 97 GLY A CA 1
ATOM 737 C C . GLY A 1 97 ? -21.933 -8.691 17.976 1.00 94.50 97 GLY A C 1
ATOM 738 O O . GLY A 1 97 ? -21.284 -9.734 18.062 1.00 94.50 97 GLY A O 1
ATOM 739 N N . VAL A 1 98 ? -21.529 -7.663 17.224 1.00 94.88 98 VAL A N 1
ATOM 740 C CA . VAL A 1 98 ? -20.293 -7.630 16.437 1.00 94.88 98 VAL A CA 1
ATOM 741 C C . VAL A 1 98 ? -19.244 -6.779 17.159 1.00 94.88 98 VAL A C 1
ATOM 743 O O . VAL A 1 98 ? -19.521 -5.627 17.496 1.00 94.88 98 VAL A O 1
ATOM 746 N N . PRO A 1 99 ? -18.029 -7.300 17.408 1.00 95.25 99 PRO A N 1
ATOM 747 C CA . PRO A 1 99 ? -16.953 -6.493 17.961 1.00 95.25 99 PRO A CA 1
ATOM 748 C C . PRO A 1 99 ? -16.536 -5.412 16.955 1.00 95.25 99 PRO A C 1
ATOM 750 O O . PRO A 1 99 ? -16.183 -5.708 15.813 1.00 95.25 99 PRO A O 1
ATOM 753 N N . SER A 1 100 ? -16.562 -4.165 17.403 1.00 95.44 100 SER A N 1
ATOM 754 C CA . SER A 1 100 ? -16.097 -2.980 16.692 1.00 95.44 100 SER A CA 1
ATOM 755 C C . SER A 1 100 ? -14.823 -2.481 17.369 1.00 95.44 100 SER A C 1
ATOM 757 O O . SER A 1 100 ? -14.728 -2.461 18.596 1.00 95.44 100 SER A O 1
ATOM 759 N N . ILE A 1 101 ? -13.825 -2.126 16.562 1.00 94.69 101 ILE A N 1
ATOM 760 C CA . ILE A 1 101 ? -12.547 -1.580 17.019 1.00 94.69 101 ILE A CA 1
ATOM 761 C C . ILE A 1 101 ? -12.346 -0.255 16.298 1.00 94.69 101 ILE A C 1
ATOM 763 O O . ILE A 1 101 ? -12.321 -0.218 15.066 1.00 94.69 101 ILE A O 1
ATOM 767 N N . THR A 1 102 ? -12.184 0.820 17.058 1.00 94.75 102 THR A N 1
ATOM 768 C CA . THR A 1 102 ? -11.933 2.161 16.532 1.00 94.75 102 THR A CA 1
ATOM 769 C C . THR A 1 102 ? -10.584 2.671 17.019 1.00 94.75 102 THR A C 1
ATOM 771 O O . THR A 1 102 ? -10.144 2.370 18.131 1.00 94.75 102 THR A O 1
ATOM 774 N N . PHE A 1 103 ? -9.899 3.412 16.152 1.00 95.69 103 PHE A N 1
ATOM 775 C CA . PHE A 1 103 ? -8.592 3.996 16.427 1.00 95.69 103 PHE A CA 1
ATOM 776 C C . PHE A 1 103 ? -8.707 5.513 16.550 1.00 95.69 103 PHE A C 1
ATOM 778 O O . PHE A 1 103 ? -9.551 6.132 15.906 1.00 95.69 103 PHE A O 1
ATOM 785 N N . SER A 1 104 ? -7.846 6.116 17.367 1.00 94.94 104 SER A N 1
ATOM 786 C CA . SER A 1 104 ? -7.742 7.573 17.448 1.00 94.94 104 SER A CA 1
ATOM 787 C C . SER A 1 104 ? -7.077 8.162 16.199 1.00 94.94 104 SER A C 1
ATOM 789 O O . SER A 1 104 ? -6.277 7.505 15.524 1.00 94.94 104 SER A O 1
ATOM 791 N N . ASP A 1 105 ? -7.327 9.446 15.932 1.00 94.88 105 ASP A N 1
ATOM 792 C CA . ASP A 1 105 ? -6.712 10.174 14.810 1.00 94.88 105 ASP A CA 1
ATOM 793 C C . ASP A 1 105 ? -5.179 10.119 14.842 1.00 94.88 105 ASP A C 1
ATOM 795 O O . ASP A 1 105 ? -4.524 10.048 13.803 1.00 94.88 105 ASP A O 1
ATOM 799 N N . ARG A 1 106 ? -4.588 10.081 16.042 1.00 93.81 106 ARG A N 1
ATOM 800 C CA . ARG A 1 106 ? -3.138 9.940 16.227 1.00 93.81 106 ARG A CA 1
ATOM 801 C C . ARG A 1 106 ? -2.613 8.632 15.631 1.00 93.81 106 ARG A C 1
ATOM 803 O O . ARG A 1 106 ? -1.545 8.626 15.023 1.00 93.81 106 ARG A O 1
ATOM 810 N N . VAL A 1 107 ? -3.338 7.528 15.813 1.00 93.50 107 VAL A N 1
ATOM 811 C CA . VAL A 1 107 ? -2.959 6.226 15.243 1.00 93.50 107 VAL A CA 1
ATOM 812 C C . VAL A 1 107 ? -3.112 6.256 13.724 1.00 93.50 107 VAL A C 1
ATOM 814 O O . VAL A 1 107 ? -2.224 5.777 13.021 1.00 93.50 107 VAL A O 1
ATOM 817 N N . HIS A 1 108 ? -4.182 6.867 13.212 1.00 93.06 108 HIS A N 1
ATOM 818 C CA . HIS A 1 108 ? -4.382 7.031 11.771 1.00 93.06 108 HIS A CA 1
ATOM 819 C C . HIS A 1 108 ? -3.248 7.825 11.116 1.00 93.06 108 HIS A C 1
ATOM 821 O O . HIS A 1 108 ? -2.626 7.328 10.180 1.00 93.06 108 HIS A O 1
ATOM 827 N N . GLN A 1 109 ? -2.900 8.992 11.660 1.00 92.38 109 GLN A N 1
ATOM 828 C CA . GLN A 1 109 ? -1.798 9.815 11.151 1.00 92.38 109 GLN A CA 1
ATOM 829 C C . GLN A 1 109 ? -0.459 9.076 11.189 1.00 92.38 109 GLN A C 1
ATOM 831 O O . GLN A 1 109 ? 0.334 9.173 10.253 1.00 92.38 109 GLN A O 1
ATOM 836 N N . PHE A 1 110 ? -0.204 8.310 12.251 1.00 90.88 110 PHE A N 1
ATOM 837 C CA . PHE A 1 110 ? 1.005 7.501 12.339 1.00 90.88 110 PHE A CA 1
ATOM 838 C C . PHE A 1 110 ? 1.061 6.434 11.237 1.00 90.88 110 PHE A C 1
ATOM 840 O O . PHE A 1 110 ? 2.091 6.275 10.578 1.00 90.88 110 PHE A O 1
ATOM 847 N N . ILE A 1 111 ? -0.048 5.726 11.004 1.00 90.69 111 ILE A N 1
ATOM 848 C CA . ILE A 1 111 ? -0.152 4.738 9.927 1.00 90.69 111 ILE A CA 1
ATOM 849 C C . ILE A 1 111 ? 0.069 5.411 8.571 1.00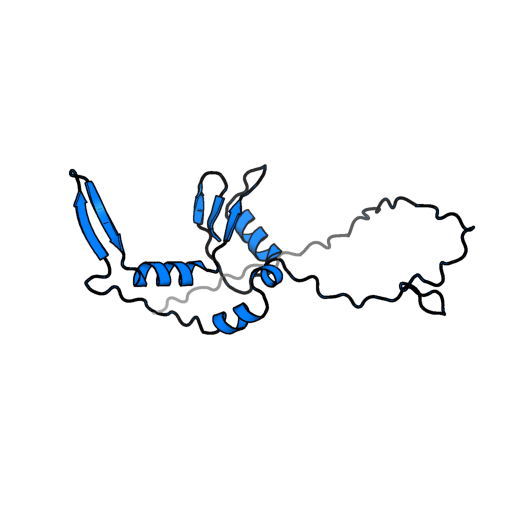 90.69 111 ILE A C 1
ATOM 851 O O . ILE A 1 111 ? 0.879 4.927 7.785 1.00 90.69 111 ILE A O 1
ATOM 855 N N . GLU A 1 112 ? -0.585 6.540 8.308 1.00 90.06 112 GLU A N 1
ATOM 856 C CA . GLU A 1 112 ? -0.426 7.296 7.061 1.00 90.06 112 GLU A CA 1
ATOM 857 C C . GLU A 1 112 ? 1.028 7.714 6.828 1.00 90.06 112 GLU A C 1
ATOM 859 O O . GLU A 1 112 ? 1.561 7.508 5.739 1.00 90.06 112 GLU A O 1
ATOM 864 N N . GLN A 1 113 ? 1.708 8.224 7.858 1.00 89.62 113 GLN A N 1
ATOM 865 C CA . GLN A 1 113 ? 3.121 8.592 7.770 1.00 89.62 113 GLN A CA 1
ATOM 866 C C . GLN A 1 113 ? 4.017 7.381 7.492 1.00 89.62 113 GLN A C 1
ATOM 868 O O . GLN A 1 113 ? 4.885 7.446 6.618 1.00 89.62 113 GLN A O 1
ATOM 873 N N . LYS A 1 114 ? 3.802 6.256 8.187 1.00 87.69 114 LYS A N 1
ATOM 874 C CA . LYS A 1 114 ? 4.582 5.027 7.963 1.00 87.69 114 LYS A CA 1
ATOM 875 C C . LYS A 1 114 ? 4.278 4.374 6.614 1.00 87.69 114 LYS A C 1
ATOM 877 O O . LYS A 1 114 ? 5.158 3.727 6.050 1.00 87.69 114 LYS A O 1
ATOM 882 N N . MET A 1 115 ? 3.076 4.567 6.076 1.00 88.69 115 MET A N 1
ATOM 883 C CA . MET A 1 115 ? 2.664 4.048 4.772 1.00 88.69 115 MET A CA 1
ATOM 884 C C . MET A 1 115 ? 2.889 5.032 3.616 1.00 88.69 115 MET A C 1
ATOM 886 O O . MET A 1 115 ? 2.675 4.660 2.467 1.00 88.69 115 MET A O 1
ATOM 890 N N . ALA A 1 116 ? 3.372 6.252 3.872 1.00 87.75 116 ALA A N 1
ATOM 891 C CA . ALA A 1 116 ? 3.500 7.303 2.857 1.00 87.75 116 ALA A CA 1
ATOM 892 C C . ALA A 1 116 ? 4.381 6.910 1.656 1.00 87.75 116 ALA A C 1
ATOM 894 O O . ALA A 1 116 ? 4.213 7.433 0.556 1.00 87.75 116 ALA A O 1
ATOM 895 N N . LEU A 1 117 ? 5.330 5.995 1.867 1.00 84.19 117 LEU A N 1
ATOM 896 C CA . LEU A 1 117 ? 6.236 5.489 0.834 1.00 84.19 117 LEU A CA 1
ATOM 897 C C . LEU A 1 117 ? 5.787 4.199 0.164 1.00 84.19 117 LEU A C 1
ATOM 899 O O . LEU A 1 117 ? 6.446 3.743 -0.772 1.00 84.19 117 LEU A O 1
ATOM 903 N N . ILE A 1 118 ? 4.714 3.604 0.664 1.00 90.25 118 ILE A N 1
ATOM 904 C CA . ILE A 1 118 ? 4.251 2.316 0.196 1.00 90.25 118 ILE A CA 1
ATOM 905 C C . ILE A 1 118 ? 3.572 2.491 -1.158 1.00 90.25 118 ILE A C 1
ATOM 907 O O . ILE A 1 118 ? 2.731 3.372 -1.349 1.00 90.25 118 ILE A O 1
ATOM 911 N N . VAL A 1 119 ? 3.916 1.623 -2.106 1.00 90.94 119 VAL A N 1
ATOM 912 C CA . VAL A 1 119 ? 3.349 1.651 -3.456 1.00 90.94 119 VAL A CA 1
ATOM 913 C C . VAL A 1 119 ? 2.642 0.336 -3.742 1.00 90.94 119 VAL A C 1
ATOM 915 O O . VAL A 1 119 ? 3.169 -0.748 -3.507 1.00 90.94 119 VAL A O 1
ATOM 918 N N . ILE A 1 120 ? 1.444 0.427 -4.318 1.00 93.19 120 ILE A N 1
ATOM 919 C CA . ILE A 1 120 ? 0.729 -0.746 -4.815 1.00 93.19 120 ILE A CA 1
ATOM 920 C C . ILE A 1 120 ? 1.180 -1.030 -6.249 1.00 93.19 120 ILE A C 1
ATOM 922 O O . ILE A 1 120 ? 0.967 -0.231 -7.162 1.00 93.19 120 ILE A O 1
ATOM 926 N N . VAL A 1 121 ? 1.776 -2.199 -6.460 1.00 92.12 121 VAL A N 1
ATOM 927 C CA . VAL A 1 121 ? 2.200 -2.694 -7.770 1.00 92.12 121 VAL A CA 1
ATOM 928 C C . VAL A 1 121 ? 1.204 -3.733 -8.262 1.00 92.12 121 VAL A C 1
ATOM 930 O O . VAL A 1 121 ? 0.988 -4.755 -7.615 1.00 92.12 121 VAL A O 1
ATOM 933 N N . LYS A 1 122 ? 0.624 -3.499 -9.442 1.00 93.62 122 LYS A N 1
ATOM 934 C CA . LYS A 1 122 ? -0.212 -4.480 -10.141 1.00 93.62 122 LYS A CA 1
ATOM 935 C C . LYS A 1 122 ? 0.583 -5.151 -11.255 1.00 93.62 122 LYS A C 1
ATOM 937 O O . LYS A 1 122 ? 1.117 -4.469 -12.132 1.00 93.62 122 LYS A O 1
ATOM 942 N N . LEU A 1 123 ? 0.633 -6.479 -11.254 1.00 91.88 123 LEU A N 1
ATOM 943 C CA . LEU A 1 123 ? 1.144 -7.237 -12.393 1.00 91.88 123 LEU A CA 1
ATOM 944 C C . LEU A 1 123 ? 0.071 -7.344 -13.478 1.00 91.88 123 LEU A C 1
ATOM 946 O O . LEU A 1 123 ? -1.103 -7.541 -13.192 1.00 91.88 123 LEU A O 1
ATOM 950 N N . LEU A 1 124 ? 0.486 -7.206 -14.735 1.00 91.94 124 LEU A N 1
ATOM 951 C CA . LEU A 1 124 ? -0.383 -7.376 -15.895 1.00 91.94 124 LEU A CA 1
ATOM 952 C C . LEU A 1 124 ? 0.154 -8.520 -16.758 1.00 91.94 124 LEU A C 1
ATOM 954 O O . LEU A 1 124 ? 1.339 -8.553 -17.101 1.00 91.94 124 LEU A O 1
ATOM 958 N N . GLY A 1 125 ? -0.724 -9.447 -17.141 1.00 90.94 125 GLY A N 1
ATOM 959 C CA . GLY A 1 125 ? -0.398 -10.552 -18.039 1.00 90.94 125 GLY A CA 1
ATOM 960 C C . GLY A 1 125 ? -0.006 -11.831 -17.303 1.00 90.94 125 GLY A C 1
ATOM 961 O O . GLY A 1 125 ? -0.778 -12.365 -16.516 1.00 90.94 125 GLY A O 1
ATOM 962 N N . LYS A 1 126 ? 1.167 -12.394 -17.621 1.00 88.88 126 LYS A N 1
ATOM 963 C CA . LYS A 1 126 ? 1.597 -13.666 -17.023 1.00 88.88 126 LYS A CA 1
ATOM 964 C C . LYS A 1 126 ? 2.010 -13.456 -15.571 1.00 88.88 126 LYS A C 1
ATOM 966 O O . LYS A 1 126 ? 2.882 -12.634 -15.288 1.00 88.88 126 LYS A O 1
ATOM 971 N N . LYS A 1 127 ? 1.454 -14.280 -14.683 1.00 87.31 127 LYS A N 1
ATOM 972 C CA . LYS A 1 127 ? 1.876 -14.359 -13.284 1.00 87.31 127 LYS A CA 1
ATOM 973 C C . LYS A 1 127 ? 3.371 -14.663 -13.207 1.00 87.31 127 LYS A C 1
ATOM 975 O O . LYS A 1 127 ? 3.861 -15.582 -13.864 1.00 87.31 127 LYS A O 1
ATOM 980 N N . VAL A 1 128 ? 4.085 -13.885 -12.401 1.00 88.19 128 VAL A N 1
ATOM 981 C CA . VAL A 1 128 ? 5.490 -14.130 -12.063 1.00 88.19 128 VAL A CA 1
ATOM 982 C C . VAL A 1 128 ? 5.603 -14.456 -10.579 1.00 88.19 128 VAL A C 1
ATOM 984 O O . VAL A 1 128 ? 4.782 -14.016 -9.780 1.00 88.19 128 VAL A O 1
ATOM 987 N N . GLY A 1 129 ? 6.611 -15.241 -10.202 1.00 88.62 129 GLY A N 1
ATOM 988 C CA . GLY A 1 129 ? 6.880 -15.527 -8.792 1.00 88.62 129 GLY A CA 1
ATOM 989 C C . GLY A 1 129 ? 7.375 -14.290 -8.033 1.00 88.62 129 GLY A C 1
ATOM 990 O O . GLY A 1 129 ? 7.976 -13.391 -8.627 1.00 88.62 129 GLY A O 1
ATOM 991 N N . LEU A 1 130 ? 7.189 -14.281 -6.708 1.00 88.19 130 LEU A N 1
ATOM 992 C CA . LEU A 1 130 ? 7.569 -13.170 -5.821 1.00 88.19 130 LEU A CA 1
ATOM 993 C C . LEU A 1 130 ? 9.044 -12.763 -5.956 1.00 88.19 130 LEU A C 1
ATOM 995 O O . LEU A 1 130 ? 9.334 -11.579 -6.080 1.00 88.19 130 LEU A O 1
ATOM 999 N N . ASN A 1 131 ? 9.975 -13.721 -6.039 1.00 90.19 131 ASN A N 1
ATOM 1000 C CA . ASN A 1 131 ? 11.401 -13.409 -6.225 1.00 90.19 131 ASN A CA 1
ATOM 1001 C C . ASN A 1 131 ? 11.680 -12.676 -7.544 1.00 90.19 131 ASN A C 1
ATOM 1003 O O . ASN A 1 131 ? 12.542 -11.801 -7.606 1.00 90.19 131 ASN A O 1
ATOM 1007 N N . VAL A 1 132 ? 10.954 -13.023 -8.611 1.00 91.12 132 VAL A N 1
ATOM 1008 C CA . VAL A 1 132 ? 11.106 -12.362 -9.914 1.00 91.12 132 VAL A CA 1
ATOM 1009 C C . VAL A 1 132 ? 10.550 -10.943 -9.847 1.00 91.12 132 VAL A C 1
ATOM 1011 O O . VAL A 1 132 ? 11.183 -10.027 -10.370 1.00 91.12 132 VAL A O 1
ATOM 1014 N N . LEU A 1 133 ? 9.398 -10.752 -9.197 1.00 90.88 133 LEU A N 1
ATOM 1015 C CA . LEU A 1 133 ? 8.826 -9.427 -8.956 1.00 90.88 133 LEU A CA 1
ATOM 1016 C C . LEU A 1 133 ? 9.786 -8.554 -8.139 1.00 90.88 133 LEU A C 1
ATOM 1018 O O . LEU A 1 133 ? 10.095 -7.447 -8.572 1.00 90.88 133 LEU A O 1
ATOM 1022 N N . LEU A 1 134 ? 10.308 -9.073 -7.026 1.00 89.19 134 LEU A N 1
ATOM 1023 C CA . LEU A 1 134 ? 11.248 -8.367 -6.158 1.00 89.19 134 LEU A CA 1
ATOM 1024 C C . LEU A 1 134 ? 12.472 -7.900 -6.944 1.00 89.19 134 LEU A C 1
ATOM 1026 O O . LEU A 1 134 ? 12.764 -6.710 -6.969 1.00 89.19 134 LEU A O 1
ATOM 1030 N N . ASN A 1 135 ? 13.124 -8.799 -7.681 1.00 89.25 135 ASN A N 1
ATOM 1031 C CA . ASN A 1 135 ? 14.291 -8.441 -8.489 1.00 89.25 135 ASN A CA 1
ATOM 1032 C C . ASN A 1 135 ? 13.965 -7.395 -9.567 1.00 89.25 135 ASN A C 1
ATOM 1034 O O . ASN A 1 135 ? 14.76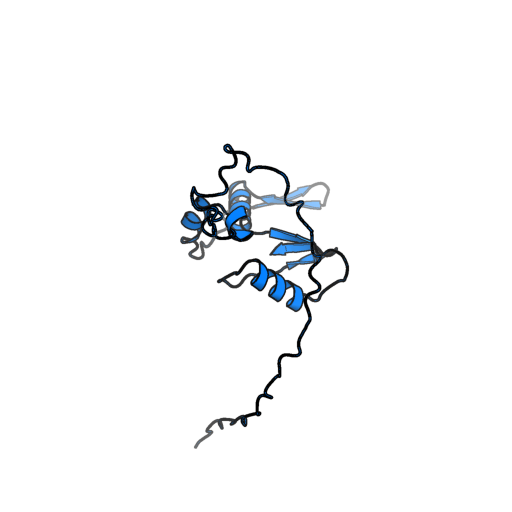3 -6.488 -9.813 1.00 89.25 135 ASN A O 1
ATOM 1038 N N . LYS A 1 136 ? 12.793 -7.486 -10.208 1.00 89.94 136 LYS A N 1
ATOM 1039 C CA . LYS A 1 136 ? 12.351 -6.489 -11.195 1.00 89.94 136 LYS A CA 1
ATOM 1040 C C . LYS A 1 136 ? 12.118 -5.120 -10.563 1.00 89.94 136 LYS A C 1
ATOM 1042 O O . LYS A 1 136 ? 12.563 -4.123 -11.117 1.00 89.94 136 LYS A O 1
ATOM 1047 N N . VAL A 1 137 ? 11.454 -5.058 -9.414 1.00 89.38 137 VAL A N 1
ATOM 1048 C CA . VAL A 1 137 ? 11.208 -3.794 -8.709 1.00 89.38 137 VAL A CA 1
ATOM 1049 C C . VAL A 1 137 ? 12.526 -3.186 -8.222 1.00 89.38 137 VAL A C 1
ATOM 1051 O O . VAL A 1 137 ? 12.781 -2.011 -8.486 1.00 89.38 137 VAL A O 1
ATOM 1054 N N . SER A 1 138 ? 13.417 -3.991 -7.632 1.00 87.44 138 SER A N 1
ATOM 1055 C CA . SER A 1 138 ? 14.753 -3.549 -7.205 1.00 87.44 138 SER A CA 1
ATOM 1056 C C . SER A 1 138 ? 15.553 -2.932 -8.351 1.00 87.44 138 SER A C 1
ATOM 1058 O O . SER A 1 138 ? 16.149 -1.869 -8.189 1.00 87.44 138 SER A O 1
ATOM 1060 N N . THR A 1 139 ? 15.553 -3.587 -9.517 1.00 87.94 139 THR A N 1
ATOM 1061 C CA . THR A 1 139 ? 16.304 -3.130 -10.696 1.00 87.94 139 THR A CA 1
ATOM 1062 C C . THR A 1 139 ? 15.681 -1.895 -11.343 1.00 87.94 139 THR A C 1
ATOM 1064 O O . THR A 1 139 ? 16.407 -0.966 -11.685 1.00 87.94 139 THR A O 1
ATOM 1067 N N . LEU A 1 140 ? 14.352 -1.838 -11.475 1.00 88.12 140 LEU A N 1
ATOM 1068 C CA . LEU A 1 140 ? 13.651 -0.701 -12.083 1.00 88.12 140 LEU A CA 1
ATOM 1069 C C . LEU A 1 140 ? 13.724 0.567 -11.229 1.00 88.12 140 LEU A C 1
ATOM 1071 O O . LEU A 1 140 ? 13.822 1.669 -11.769 1.00 88.12 140 LEU A O 1
ATOM 1075 N N . TRP A 1 141 ? 13.630 0.432 -9.906 1.00 86.44 141 TRP A N 1
ATOM 1076 C CA . TRP A 1 141 ? 13.591 1.579 -8.993 1.00 86.44 141 TRP A CA 1
ATOM 1077 C C . TRP A 1 141 ? 14.956 1.923 -8.395 1.00 86.44 141 TRP A C 1
ATOM 1079 O O . TRP A 1 141 ? 15.071 2.955 -7.730 1.00 86.44 141 TRP A O 1
ATOM 1089 N N . ASN A 1 142 ? 15.982 1.105 -8.667 1.00 83.75 142 ASN A N 1
ATOM 1090 C CA . ASN A 1 142 ? 17.340 1.245 -8.141 1.00 83.75 142 ASN A CA 1
ATOM 1091 C C . ASN A 1 142 ? 17.328 1.510 -6.625 1.00 83.75 142 ASN A C 1
ATOM 1093 O O . ASN A 1 142 ? 17.823 2.526 -6.126 1.00 83.75 142 ASN A O 1
ATOM 1097 N N . LEU A 1 143 ? 16.639 0.634 -5.893 1.00 75.31 143 LEU A N 1
ATOM 1098 C CA . LEU A 1 143 ? 16.474 0.764 -4.450 1.00 75.31 143 LEU A CA 1
ATOM 1099 C C . LEU A 1 143 ? 17.786 0.381 -3.757 1.00 75.31 143 LEU A C 1
ATOM 1101 O O . LEU A 1 143 ? 18.211 -0.767 -3.818 1.00 75.31 143 LEU A O 1
ATOM 1105 N N . GLY A 1 144 ? 18.419 1.347 -3.085 1.00 69.31 144 GLY A N 1
ATOM 1106 C CA . GLY A 1 144 ? 19.615 1.103 -2.268 1.00 69.31 144 GLY A CA 1
ATOM 1107 C C . GLY A 1 144 ? 19.329 0.376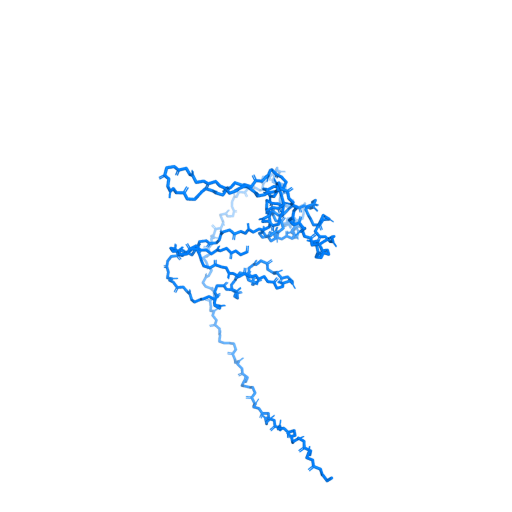 -0.947 1.00 69.31 144 GLY A C 1
ATOM 1108 O O . GLY A 1 144 ? 20.239 -0.197 -0.358 1.00 69.31 144 GLY A O 1
ATOM 1109 N N . ASN A 1 145 ? 18.067 0.363 -0.505 1.00 75.62 145 ASN A N 1
ATOM 1110 C CA . ASN A 1 145 ? 17.637 -0.229 0.760 1.00 75.62 145 ASN A CA 1
ATOM 1111 C C . ASN A 1 145 ? 16.817 -1.501 0.522 1.00 75.62 145 ASN A C 1
ATOM 1113 O O . ASN A 1 145 ? 16.178 -1.660 -0.521 1.00 75.62 145 ASN A O 1
ATOM 1117 N N . ARG A 1 146 ? 16.804 -2.391 1.520 1.00 78.56 146 ARG A N 1
ATOM 1118 C CA . ARG A 1 146 ? 15.897 -3.545 1.539 1.00 78.56 146 ARG A CA 1
ATOM 1119 C C . ARG A 1 146 ? 14.459 -3.049 1.697 1.00 78.56 146 ARG A C 1
ATOM 1121 O O . ARG A 1 146 ? 14.216 -2.111 2.449 1.00 78.56 146 ARG A O 1
ATOM 1128 N N . PHE A 1 147 ? 13.532 -3.692 1.004 1.00 84.50 147 PHE A N 1
ATOM 1129 C CA . PHE A 1 147 ? 12.098 -3.431 1.096 1.00 84.50 147 PHE A CA 1
ATOM 1130 C C . PHE A 1 147 ? 11.349 -4.757 1.225 1.00 84.50 147 PHE A C 1
ATOM 1132 O O . PHE A 1 147 ? 11.893 -5.823 0.915 1.00 84.50 147 PHE A O 1
ATOM 1139 N N . GLN A 1 148 ? 10.117 -4.688 1.715 1.00 88.12 148 GLN A N 1
ATOM 1140 C CA . GLN A 1 148 ? 9.250 -5.843 1.898 1.00 88.12 148 GLN A CA 1
ATOM 1141 C C . GLN A 1 148 ? 8.182 -5.849 0.809 1.00 88.12 148 GLN A C 1
ATOM 1143 O O . GLN A 1 148 ? 7.737 -4.797 0.374 1.00 88.12 148 GLN A O 1
ATOM 1148 N N . ILE A 1 149 ? 7.765 -7.039 0.379 1.00 90.62 149 ILE A N 1
ATOM 1149 C CA . ILE A 1 149 ? 6.605 -7.192 -0.497 1.00 90.62 149 ILE A CA 1
ATOM 1150 C C . ILE A 1 149 ? 5.529 -7.974 0.246 1.00 90.62 149 ILE A C 1
ATOM 1152 O O . ILE A 1 149 ? 5.823 -9.030 0.811 1.00 90.62 149 ILE A O 1
ATOM 1156 N N . MET A 1 150 ? 4.290 -7.485 0.211 1.00 92.69 150 MET A N 1
ATOM 1157 C CA . MET A 1 150 ? 3.118 -8.196 0.726 1.00 92.69 150 MET A CA 1
ATOM 1158 C C . MET A 1 150 ? 2.123 -8.468 -0.405 1.00 92.69 150 MET A C 1
ATOM 1160 O O . MET A 1 150 ? 1.800 -7.575 -1.183 1.00 92.69 150 MET A O 1
ATOM 1164 N N . ASP A 1 151 ? 1.645 -9.707 -0.514 1.00 92.81 151 ASP A N 1
ATOM 1165 C CA . ASP A 1 151 ? 0.640 -10.094 -1.510 1.00 92.81 151 ASP A CA 1
ATOM 1166 C C . ASP A 1 151 ? -0.759 -9.654 -1.050 1.00 92.81 151 ASP A C 1
ATOM 1168 O O . ASP A 1 151 ? -1.217 -10.046 0.026 1.00 92.81 151 ASP A O 1
ATOM 1172 N N . LEU A 1 152 ? -1.437 -8.844 -1.867 1.00 93.25 152 LEU A N 1
ATOM 1173 C CA . LEU A 1 152 ? -2.801 -8.363 -1.622 1.00 93.25 152 LEU A CA 1
ATOM 1174 C C . LEU A 1 152 ? -3.862 -9.200 -2.360 1.00 93.25 152 LEU A C 1
ATOM 1176 O O . LEU A 1 152 ? -5.049 -8.870 -2.314 1.00 93.25 152 LEU A O 1
ATOM 1180 N N . LYS A 1 153 ? -3.456 -10.300 -3.009 1.00 91.38 153 LYS A N 1
ATOM 1181 C CA . LYS A 1 153 ? -4.234 -11.114 -3.956 1.00 91.38 153 LYS A CA 1
ATOM 1182 C C . LYS A 1 153 ? -4.537 -10.369 -5.259 1.00 91.38 153 LYS A C 1
ATOM 1184 O O . LYS A 1 153 ? -4.269 -9.184 -5.424 1.00 91.38 153 LYS A O 1
ATOM 1189 N N . ASN A 1 154 ? -5.083 -11.101 -6.234 1.00 91.62 154 ASN A N 1
ATOM 1190 C CA . ASN A 1 154 ? -5.459 -10.574 -7.552 1.00 91.62 154 ASN A CA 1
ATOM 1191 C C . ASN A 1 154 ? -4.326 -9.828 -8.274 1.00 91.62 154 ASN A C 1
ATOM 1193 O O . ASN A 1 154 ? -4.578 -8.858 -8.983 1.00 91.62 154 ASN A O 1
ATOM 1197 N N . GLU A 1 155 ? -3.088 -10.306 -8.107 1.00 92.00 155 GLU A N 1
ATOM 1198 C CA . GLU A 1 155 ? -1.899 -9.752 -8.768 1.00 92.00 155 GLU A CA 1
ATOM 1199 C C . GLU A 1 155 ? -1.542 -8.326 -8.308 1.00 92.00 155 GLU A C 1
ATOM 1201 O O . GLU A 1 155 ? -0.795 -7.625 -8.994 1.00 92.00 155 GLU A O 1
ATOM 1206 N N . PHE A 1 156 ? -2.048 -7.912 -7.141 1.00 93.44 156 PHE A N 1
ATOM 1207 C CA . PHE A 1 156 ? -1.654 -6.692 -6.448 1.00 93.44 156 PHE A CA 1
ATOM 1208 C C . PHE A 1 156 ? -0.655 -7.000 -5.338 1.00 93.44 156 PHE A C 1
ATOM 1210 O O . PHE A 1 156 ? -0.816 -7.951 -4.573 1.00 93.44 156 PHE A O 1
ATOM 1217 N N . TYR A 1 157 ? 0.356 -6.149 -5.229 1.00 92.94 157 TYR A N 1
ATOM 1218 C CA . TYR A 1 157 ? 1.424 -6.276 -4.255 1.00 92.94 157 TYR A CA 1
ATOM 1219 C C . TYR A 1 157 ? 1.673 -4.934 -3.592 1.00 92.94 157 TYR A C 1
ATOM 1221 O O . TYR A 1 157 ? 1.734 -3.909 -4.267 1.00 92.94 157 TYR A O 1
ATOM 1229 N N . LEU A 1 158 ? 1.832 -4.958 -2.280 1.00 93.12 158 LEU A N 1
ATOM 1230 C CA . LEU A 1 158 ? 2.328 -3.841 -1.500 1.00 93.12 158 LEU A CA 1
ATOM 1231 C C . LEU A 1 158 ? 3.860 -3.880 -1.538 1.00 93.12 158 LEU A C 1
ATOM 1233 O O . LEU A 1 158 ? 4.420 -4.949 -1.288 1.00 93.12 158 LEU A O 1
ATOM 1237 N N . VAL A 1 159 ? 4.512 -2.767 -1.865 1.00 90.19 159 VAL A N 1
ATOM 1238 C CA . VAL A 1 159 ? 5.978 -2.616 -1.934 1.00 90.19 159 VAL A CA 1
ATOM 1239 C C . VAL A 1 159 ? 6.419 -1.443 -1.075 1.00 90.19 159 VAL A C 1
ATOM 1241 O O . VAL A 1 159 ? 5.744 -0.393 -1.168 1.00 90.19 159 VAL A O 1
#